Protein AF-A0A820K0I1-F1 (afdb_monomer_lite)

Radius of gyration: 19.82 Å; chains: 1; bounding box: 31×48×51 Å

Sequence (64 aa):
MSAALHIEPIAIHNELHTVFGDEAPPLRTFQRWSKWFHDGREEVEDEERPGRPITEITSENIRQ

Structure (mmCIF, N/CA/C/O backbone):
data_AF-A0A820K0I1-F1
#
_entry.id   AF-A0A820K0I1-F1
#
loop_
_atom_site.group_PDB
_atom_site.id
_atom_site.type_symbol
_atom_site.label_atom_id
_atom_site.label_alt_id
_atom_site.label_comp_id
_atom_site.label_asym_id
_atom_site.label_entity_id
_atom_site.label_seq_id
_atom_site.pdbx_PDB_ins_code
_atom_site.Cartn_x
_atom_site.Cartn_y
_atom_site.Cartn_z
_atom_site.occupancy
_atom_site.B_iso_or_equiv
_atom_site.auth_seq_id
_atom_site.auth_comp_id
_atom_site.auth_asym_id
_atom_site.auth_atom_id
_atom_site.pdbx_PDB_model_num
ATOM 1 N N . MET A 1 1 ? -4.899 -22.091 -2.179 1.00 48.06 1 MET A N 1
ATOM 2 C CA . MET A 1 1 ? -3.514 -21.580 -2.079 1.00 48.06 1 MET A CA 1
ATOM 3 C C . MET A 1 1 ? -3.459 -20.274 -2.854 1.00 48.06 1 MET A C 1
ATOM 5 O O . MET A 1 1 ? -3.690 -20.309 -4.055 1.00 48.06 1 MET A O 1
ATOM 9 N N . SER A 1 2 ? -3.289 -19.135 -2.176 1.00 59.50 2 SER A N 1
ATOM 10 C CA . SER A 1 2 ? -3.348 -17.812 -2.816 1.00 59.50 2 SER A CA 1
ATOM 11 C C . SER A 1 2 ? -2.132 -17.589 -3.723 1.00 59.50 2 SER A C 1
ATOM 13 O O . SER A 1 2 ? -0.992 -17.708 -3.275 1.00 59.50 2 SER A O 1
ATOM 15 N N . ALA A 1 3 ? -2.371 -17.269 -5.000 1.00 61.09 3 ALA A N 1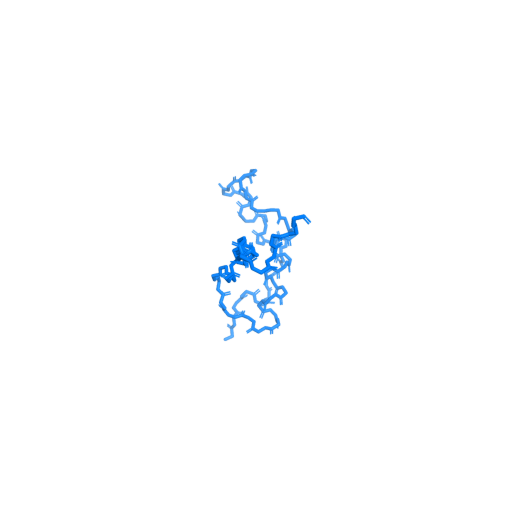
ATOM 16 C CA . ALA A 1 3 ? -1.317 -16.967 -5.973 1.00 61.09 3 ALA A CA 1
ATOM 17 C C . ALA A 1 3 ? -0.480 -15.738 -5.566 1.00 61.09 3 ALA A C 1
ATOM 19 O O . ALA A 1 3 ? 0.703 -15.671 -5.884 1.00 61.09 3 ALA A O 1
ATOM 20 N N . ALA A 1 4 ? -1.063 -14.816 -4.791 1.00 61.62 4 ALA A N 1
ATOM 21 C CA . ALA A 1 4 ? -0.407 -13.594 -4.329 1.00 61.62 4 ALA A CA 1
ATOM 22 C C . ALA A 1 4 ? 0.752 -13.838 -3.341 1.00 61.62 4 ALA A C 1
ATOM 24 O O . ALA A 1 4 ? 1.571 -12.948 -3.140 1.00 61.62 4 ALA A O 1
ATOM 25 N N . LEU A 1 5 ? 0.855 -15.033 -2.744 1.00 72.25 5 LEU A N 1
ATOM 26 C CA . LEU A 1 5 ? 1.904 -15.348 -1.765 1.00 72.25 5 LEU A CA 1
ATOM 27 C C . LEU A 1 5 ? 3.308 -15.472 -2.371 1.00 72.25 5 LEU A C 1
ATOM 29 O O . LEU A 1 5 ? 4.286 -15.328 -1.647 1.00 72.25 5 LEU A O 1
ATOM 33 N N . HIS A 1 6 ? 3.409 -15.760 -3.670 1.00 80.94 6 HIS A N 1
ATOM 34 C CA . HIS A 1 6 ? 4.684 -16.065 -4.333 1.00 80.94 6 HIS A CA 1
ATOM 35 C C . HIS A 1 6 ? 5.087 -15.011 -5.370 1.00 80.94 6 HIS A C 1
ATOM 37 O O . HIS A 1 6 ? 6.012 -15.236 -6.149 1.00 80.94 6 HIS A O 1
ATOM 43 N N . ILE A 1 7 ? 4.380 -13.879 -5.413 1.00 88.50 7 ILE A N 1
ATOM 44 C CA . ILE A 1 7 ? 4.698 -12.773 -6.312 1.00 88.50 7 ILE A CA 1
ATOM 45 C C . ILE A 1 7 ? 5.459 -11.723 -5.511 1.00 88.50 7 ILE A C 1
ATOM 47 O O . ILE A 1 7 ? 4.951 -11.183 -4.529 1.00 88.50 7 ILE A O 1
ATOM 51 N N . GLU A 1 8 ? 6.674 -11.415 -5.954 1.00 93.62 8 GLU A N 1
ATOM 52 C CA . GLU A 1 8 ? 7.486 -10.370 -5.341 1.00 93.62 8 GLU A CA 1
ATOM 53 C C . GLU A 1 8 ? 6.787 -9.000 -5.453 1.00 93.62 8 GLU A C 1
ATOM 55 O O . GLU A 1 8 ? 6.357 -8.626 -6.551 1.00 93.62 8 GLU A O 1
ATOM 60 N N . PRO A 1 9 ? 6.715 -8.191 -4.376 1.00 95.50 9 PRO A N 1
ATOM 61 C CA . PRO A 1 9 ? 6.024 -6.896 -4.391 1.00 95.50 9 PRO A CA 1
ATOM 62 C C . PRO A 1 9 ? 6.484 -5.942 -5.502 1.00 95.50 9 PRO A C 1
ATOM 64 O O . PRO A 1 9 ? 5.695 -5.141 -6.003 1.00 95.50 9 PRO A O 1
ATOM 67 N N . ILE A 1 10 ? 7.756 -6.032 -5.904 1.00 96.94 10 ILE A N 1
ATOM 68 C CA . ILE A 1 10 ? 8.317 -5.224 -6.993 1.00 96.94 10 ILE A CA 1
ATOM 69 C C . ILE A 1 10 ? 7.719 -5.582 -8.358 1.00 96.94 10 ILE A C 1
ATOM 71 O O . ILE A 1 10 ? 7.543 -4.698 -9.192 1.00 96.94 10 ILE A O 1
ATOM 75 N N . ALA A 1 11 ? 7.369 -6.850 -8.586 1.00 96.88 11 ALA A N 1
ATOM 76 C CA . ALA A 1 11 ? 6.739 -7.276 -9.830 1.00 96.88 11 ALA A CA 1
ATOM 77 C C . ALA A 1 11 ? 5.333 -6.672 -9.951 1.00 96.88 11 ALA A C 1
ATOM 79 O O . ALA A 1 11 ? 5.018 -6.073 -10.976 1.00 96.88 11 ALA A O 1
ATOM 80 N N . ILE A 1 12 ? 4.550 -6.725 -8.865 1.00 95.38 12 ILE A N 1
ATOM 81 C CA . ILE A 1 12 ? 3.203 -6.133 -8.789 1.00 95.38 12 ILE A CA 1
ATOM 82 C C . ILE A 1 12 ? 3.266 -4.618 -9.024 1.00 95.38 12 ILE A C 1
ATOM 84 O O . ILE A 1 12 ? 2.494 -4.071 -9.809 1.00 95.38 12 ILE A O 1
ATOM 88 N N . HIS A 1 13 ? 4.218 -3.941 -8.375 1.00 97.12 13 HIS A N 1
ATOM 89 C CA . HIS A 1 13 ? 4.449 -2.510 -8.569 1.00 97.12 13 HIS A CA 1
ATOM 90 C C . HIS A 1 13 ? 4.747 -2.167 -10.031 1.00 97.12 13 HIS A C 1
ATOM 92 O O . HIS A 1 13 ? 4.133 -1.257 -10.577 1.00 97.12 13 HIS A O 1
ATOM 98 N N . ASN A 1 14 ? 5.667 -2.888 -10.675 1.00 97.94 14 ASN A N 1
ATOM 99 C CA . ASN A 1 14 ? 6.065 -2.600 -12.052 1.00 97.94 14 ASN A CA 1
ATOM 100 C C . ASN A 1 14 ? 4.924 -2.845 -13.049 1.00 97.94 14 ASN A C 1
ATOM 102 O O . ASN A 1 14 ? 4.762 -2.074 -13.996 1.00 97.94 14 ASN A O 1
ATOM 106 N N . GLU A 1 15 ? 4.119 -3.885 -12.828 1.00 97.69 15 GLU A N 1
ATOM 107 C CA . GLU A 1 15 ? 2.945 -4.171 -13.654 1.00 97.69 15 GLU A CA 1
ATOM 108 C C . GLU A 1 15 ? 1.907 -3.048 -13.538 1.00 97.69 15 GLU A C 1
ATOM 110 O O . GLU A 1 15 ? 1.483 -2.485 -14.548 1.00 97.69 15 GLU A O 1
ATOM 115 N N . LEU A 1 16 ? 1.574 -2.632 -12.313 1.00 97.56 16 LEU A N 1
ATOM 116 C CA . LEU A 1 16 ? 0.619 -1.545 -12.091 1.00 97.56 16 LEU A CA 1
ATOM 117 C C . LEU A 1 16 ? 1.151 -0.191 -12.565 1.00 97.56 16 LEU A C 1
ATOM 119 O O . LEU A 1 16 ? 0.400 0.578 -13.156 1.00 97.56 16 LEU A O 1
ATOM 123 N N . HIS A 1 17 ? 2.441 0.086 -12.400 1.00 97.88 17 HIS A N 1
ATOM 124 C CA . HIS A 1 17 ? 3.064 1.302 -12.920 1.00 97.88 17 HIS A CA 1
ATOM 125 C C . HIS A 1 17 ? 3.080 1.336 -14.459 1.00 97.88 17 HIS A C 1
ATOM 127 O O . HIS A 1 17 ? 3.051 2.410 -15.053 1.00 97.88 17 HIS A O 1
ATOM 133 N N . THR A 1 18 ? 3.088 0.181 -15.133 1.00 98.31 18 THR A N 1
ATOM 134 C CA . THR A 1 18 ? 2.980 0.125 -16.603 1.00 98.31 18 THR A CA 1
ATOM 135 C C . THR A 1 18 ? 1.600 0.581 -17.089 1.00 98.31 18 THR A C 1
ATOM 137 O O . THR A 1 18 ? 1.494 1.168 -18.163 1.00 98.31 18 THR A O 1
ATOM 140 N N . VAL A 1 19 ? 0.547 0.338 -16.301 1.00 98.31 19 VAL A N 1
ATOM 141 C CA . VAL A 1 19 ? -0.843 0.676 -16.652 1.00 98.31 19 VAL A CA 1
ATOM 142 C C . VAL A 1 19 ? -1.247 2.063 -16.141 1.00 98.31 19 VAL A C 1
ATOM 144 O O . VAL A 1 19 ? -1.895 2.813 -16.866 1.00 98.31 19 VAL A O 1
ATOM 147 N N . PHE A 1 20 ? -0.865 2.405 -14.908 1.00 98.00 20 PHE A N 1
ATOM 148 C CA . PHE A 1 20 ? -1.335 3.596 -14.189 1.00 98.00 20 PHE A CA 1
ATOM 149 C C . PHE A 1 20 ? -0.268 4.690 -14.021 1.00 98.00 20 PHE A C 1
ATOM 151 O O . PHE A 1 20 ? -0.593 5.795 -13.592 1.00 98.00 20 PHE A O 1
ATOM 158 N N . GLY A 1 21 ? 0.999 4.418 -14.354 1.00 97.25 21 GLY A N 1
ATOM 159 C CA . GLY A 1 21 ? 2.092 5.379 -14.183 1.00 97.25 21 GLY A CA 1
ATOM 160 C C . GLY A 1 21 ? 2.179 5.905 -12.748 1.00 97.25 21 GLY A C 1
ATOM 161 O O . GLY A 1 21 ? 2.130 5.130 -11.793 1.00 97.25 21 GLY A O 1
ATOM 162 N N . ASP A 1 22 ? 2.247 7.229 -12.613 1.00 96.88 22 ASP A N 1
ATOM 163 C CA . ASP A 1 22 ? 2.364 7.927 -11.326 1.00 96.88 22 ASP A CA 1
ATOM 164 C C . ASP A 1 22 ? 1.110 7.812 -10.435 1.00 96.88 22 ASP A C 1
ATOM 166 O O . ASP A 1 22 ? 1.181 8.095 -9.238 1.00 96.88 22 ASP A O 1
ATOM 170 N N . GLU A 1 23 ? -0.037 7.385 -10.980 1.00 97.62 23 GLU A N 1
ATOM 171 C CA . GLU A 1 23 ? -1.250 7.115 -10.192 1.00 97.62 23 GLU A CA 1
ATOM 172 C C . GLU A 1 23 ? -1.200 5.749 -9.486 1.00 97.62 23 GLU A C 1
ATOM 174 O O . GLU A 1 23 ? -2.029 5.460 -8.617 1.00 97.62 23 GLU A O 1
ATOM 179 N N . ALA A 1 24 ? -0.223 4.898 -9.823 1.00 97.50 24 ALA A N 1
ATOM 180 C CA . ALA A 1 24 ? -0.037 3.622 -9.151 1.00 97.50 24 ALA A CA 1
ATOM 181 C C . ALA A 1 24 ? 0.335 3.823 -7.667 1.00 97.50 24 ALA A C 1
ATOM 183 O O . ALA A 1 24 ? 1.103 4.725 -7.314 1.00 97.50 24 ALA A O 1
ATOM 184 N N . PRO A 1 25 ? -0.137 2.947 -6.759 1.00 97.38 25 PRO A N 1
ATOM 185 C CA . PRO A 1 25 ? 0.338 2.953 -5.385 1.00 97.38 25 PRO A CA 1
ATOM 186 C C . PRO A 1 25 ? 1.867 2.790 -5.309 1.00 97.38 25 PRO A C 1
ATOM 188 O O . PRO A 1 25 ? 2.456 2.038 -6.085 1.00 97.38 25 PRO A O 1
ATOM 191 N N . PRO A 1 26 ? 2.540 3.419 -4.332 1.00 97.62 26 PRO A N 1
ATOM 192 C CA . PRO A 1 26 ? 3.981 3.261 -4.169 1.00 97.62 26 PRO A CA 1
ATOM 193 C C . PRO A 1 26 ? 4.342 1.835 -3.726 1.00 97.62 26 PRO A C 1
ATOM 195 O O . PRO A 1 26 ? 3.578 1.196 -3.000 1.00 97.62 26 PRO A O 1
ATOM 198 N N . LEU A 1 27 ? 5.561 1.377 -4.045 1.00 97.38 27 LEU A N 1
ATOM 199 C CA . LEU A 1 27 ? 6.079 0.038 -3.698 1.00 97.38 27 LEU A CA 1
ATOM 200 C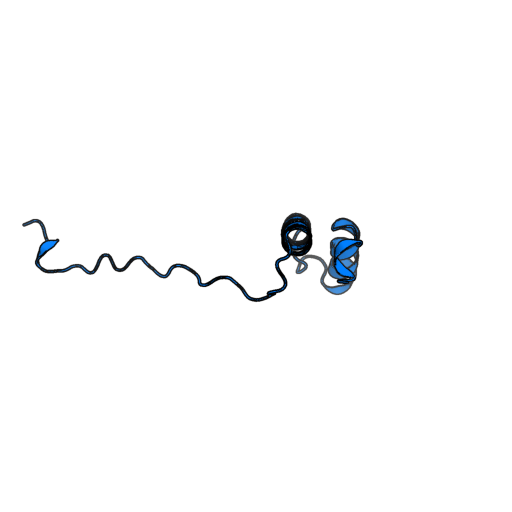 C . LEU A 1 27 ? 5.812 -0.391 -2.239 1.00 97.38 27 LEU A C 1
ATOM 202 O O . LEU A 1 27 ? 5.453 -1.541 -1.983 1.00 97.38 27 LEU A O 1
ATOM 206 N N . ARG A 1 28 ? 5.929 0.542 -1.281 1.00 97.88 28 ARG A N 1
ATOM 207 C CA . ARG A 1 28 ? 5.667 0.290 0.151 1.00 97.88 28 ARG A CA 1
ATOM 208 C C . ARG A 1 28 ? 4.265 -0.270 0.425 1.00 97.88 28 ARG A C 1
ATOM 210 O O . ARG A 1 28 ? 4.082 -1.036 1.368 1.00 97.88 28 ARG A O 1
ATOM 217 N N . THR A 1 29 ? 3.276 0.112 -0.382 1.00 96.88 29 THR A N 1
ATOM 218 C CA . THR A 1 29 ? 1.894 -0.356 -0.254 1.00 96.88 29 THR A CA 1
ATOM 219 C C . THR A 1 29 ? 1.813 -1.842 -0.590 1.00 96.88 29 THR A C 1
ATOM 221 O O . THR A 1 29 ? 1.252 -2.605 0.193 1.00 96.88 29 THR A O 1
ATOM 224 N N . PHE A 1 30 ? 2.458 -2.274 -1.677 1.00 95.50 30 PHE A N 1
ATOM 225 C CA . PHE A 1 30 ? 2.499 -3.684 -2.078 1.00 95.50 30 PHE A CA 1
ATOM 226 C C . PHE A 1 30 ? 3.296 -4.549 -1.106 1.00 95.50 30 PHE A C 1
ATOM 228 O O . PHE A 1 30 ? 2.883 -5.666 -0.814 1.00 95.50 30 PHE A O 1
ATOM 235 N N . GLN A 1 31 ? 4.393 -4.033 -0.544 1.00 96.06 31 GLN A N 1
ATOM 236 C CA . GLN A 1 31 ? 5.135 -4.733 0.512 1.00 96.06 31 GLN A CA 1
ATOM 237 C C . GLN A 1 31 ? 4.252 -4.993 1.741 1.00 96.06 31 GLN A C 1
ATOM 239 O O . GLN A 1 31 ? 4.249 -6.098 2.282 1.00 96.06 31 GLN A O 1
ATOM 244 N N . ARG A 1 32 ? 3.461 -3.994 2.157 1.00 95.75 32 ARG A N 1
ATOM 245 C CA . ARG A 1 32 ? 2.518 -4.135 3.274 1.00 95.75 32 ARG A CA 1
ATOM 246 C C . ARG A 1 32 ? 1.416 -5.151 2.969 1.00 95.75 32 ARG A C 1
ATOM 248 O O . ARG A 1 32 ? 1.162 -6.018 3.796 1.00 95.75 32 ARG A O 1
ATOM 255 N N . TRP A 1 33 ? 0.791 -5.071 1.795 1.00 94.69 33 TRP A N 1
ATOM 256 C CA . TRP A 1 33 ? -0.256 -6.016 1.394 1.00 94.69 33 TRP A CA 1
ATOM 257 C C . TRP A 1 33 ? 0.271 -7.447 1.245 1.00 94.69 33 TRP A C 1
ATOM 259 O O . TRP A 1 33 ? -0.358 -8.375 1.740 1.00 94.69 33 TRP A O 1
ATOM 269 N N . SER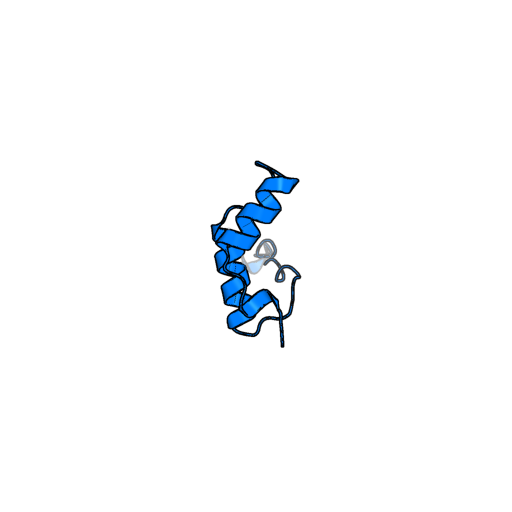 A 1 34 ? 1.454 -7.632 0.652 1.00 93.38 34 SER A N 1
ATOM 270 C CA . SER A 1 34 ? 2.114 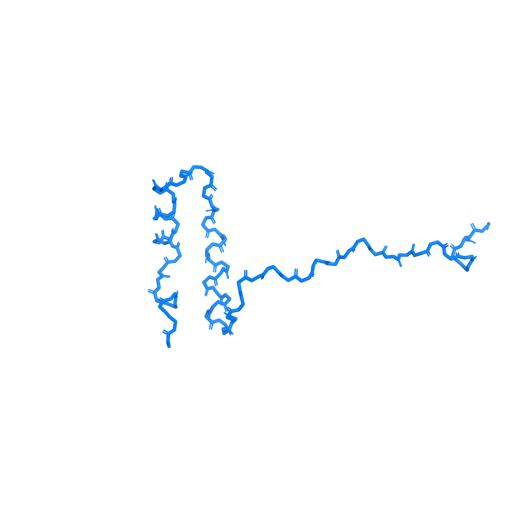-8.942 0.554 1.00 93.38 34 SER A CA 1
ATOM 271 C C . SER A 1 34 ? 2.354 -9.552 1.938 1.00 93.38 34 SER A C 1
ATOM 273 O O . SER A 1 34 ? 2.025 -10.719 2.153 1.00 93.38 34 SER A O 1
ATOM 275 N N . LYS A 1 35 ? 2.811 -8.750 2.913 1.00 93.31 35 LYS A N 1
ATOM 276 C CA . LYS A 1 35 ? 2.918 -9.193 4.309 1.00 93.31 35 LYS A CA 1
ATOM 277 C C . LYS A 1 35 ? 1.564 -9.608 4.891 1.00 93.31 35 LYS A C 1
ATOM 279 O O . LYS A 1 35 ? 1.489 -10.660 5.509 1.00 93.31 35 LYS A O 1
ATOM 284 N N . TRP A 1 36 ? 0.507 -8.822 4.696 1.00 93.62 36 TRP A N 1
ATOM 285 C CA . TRP A 1 36 ? -0.826 -9.166 5.205 1.00 93.62 36 TRP A CA 1
ATOM 286 C C . TRP A 1 36 ? -1.338 -10.499 4.659 1.00 93.62 36 TRP A C 1
ATOM 288 O O . TRP A 1 36 ? -1.799 -11.329 5.440 1.00 93.62 36 TRP A O 1
ATOM 298 N N . PHE A 1 37 ? -1.201 -10.737 3.353 1.00 91.69 37 PHE A N 1
ATOM 299 C CA . PHE A 1 37 ? -1.579 -12.020 2.760 1.00 91.69 37 PHE A CA 1
ATOM 300 C C . PHE A 1 37 ? -0.719 -13.169 3.296 1.00 91.69 37 PHE A C 1
ATOM 302 O O . PHE A 1 37 ? -1.246 -14.245 3.571 1.00 91.69 37 PHE A O 1
ATOM 309 N N . HIS A 1 38 ? 0.585 -12.945 3.493 1.00 91.00 38 HIS A N 1
ATOM 310 C CA . HIS A 1 38 ? 1.478 -13.933 4.102 1.00 91.00 38 HIS A CA 1
ATOM 311 C C . HIS A 1 38 ? 1.098 -14.260 5.552 1.00 91.00 38 HIS A C 1
ATOM 313 O O . HIS A 1 38 ? 1.149 -15.419 5.954 1.00 91.00 38 HIS A O 1
ATOM 319 N N . ASP A 1 39 ? 0.657 -13.257 6.311 1.00 93.56 39 ASP A N 1
ATOM 320 C CA . ASP A 1 39 ? 0.187 -13.399 7.691 1.00 93.56 39 ASP A CA 1
ATOM 321 C C . ASP A 1 39 ? -1.238 -14.005 7.775 1.00 93.56 39 ASP A C 1
ATOM 323 O O . ASP A 1 39 ? -1.766 -14.188 8.871 1.00 93.56 39 ASP A O 1
ATOM 327 N N . GLY A 1 40 ? -1.864 -14.343 6.638 1.00 92.69 40 GLY A N 1
ATOM 328 C CA . GLY A 1 40 ? -3.162 -15.024 6.572 1.00 92.69 40 GLY A CA 1
ATOM 329 C C . GLY A 1 40 ? -4.382 -14.104 6.490 1.00 92.69 40 GLY A C 1
ATOM 330 O O . GLY A 1 40 ? -5.507 -14.588 6.598 1.00 92.69 40 GLY A O 1
ATOM 331 N N . ARG A 1 41 ? -4.201 -12.792 6.285 1.00 92.75 41 ARG A N 1
ATOM 332 C CA . ARG A 1 41 ? -5.317 -11.877 5.999 1.00 92.75 41 ARG A CA 1
ATOM 333 C C . ARG A 1 41 ? -5.843 -12.148 4.592 1.00 92.75 41 ARG A C 1
ATOM 335 O O . ARG A 1 41 ? -5.089 -12.054 3.630 1.00 92.75 41 ARG A O 1
ATOM 342 N N . GLU A 1 42 ? -7.135 -12.433 4.468 1.00 90.31 42 GLU A N 1
ATOM 343 C CA . GLU A 1 42 ? -7.800 -12.653 3.171 1.00 90.31 42 GLU A CA 1
ATOM 344 C C . GLU A 1 42 ? -8.693 -11.473 2.748 1.00 90.31 42 GLU A C 1
ATOM 346 O O . GLU A 1 42 ? -9.040 -11.342 1.576 1.00 90.31 42 GLU A O 1
ATOM 351 N N . GLU A 1 43 ? -9.031 -10.583 3.684 1.00 91.44 43 GLU A N 1
ATOM 352 C CA . GLU A 1 43 ? -9.860 -9.403 3.437 1.00 91.44 43 GLU A CA 1
ATOM 353 C C . GLU A 1 43 ? -9.091 -8.315 2.677 1.00 91.44 43 GLU A C 1
ATOM 355 O O . GLU A 1 43 ? -7.950 -7.970 3.010 1.00 91.44 43 GLU A O 1
ATOM 360 N N . VAL A 1 44 ? -9.748 -7.745 1.667 1.00 92.19 44 VAL A N 1
ATOM 361 C CA . VAL A 1 44 ? -9.219 -6.640 0.850 1.00 92.19 44 VAL A CA 1
ATOM 362 C C . VAL A 1 44 ? -9.770 -5.278 1.260 1.00 92.19 44 VAL A C 1
ATOM 364 O O . VAL A 1 44 ? -9.200 -4.259 0.878 1.00 92.19 44 VAL A O 1
ATOM 367 N N . GLU A 1 45 ? -10.846 -5.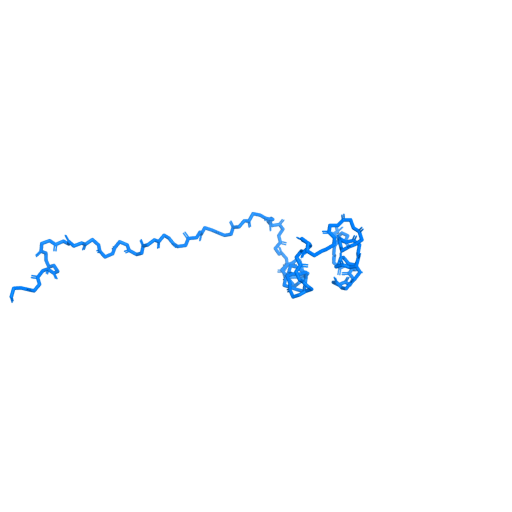265 2.045 1.00 93.94 45 GLU A N 1
ATOM 368 C CA . GLU A 1 45 ? -11.491 -4.044 2.515 1.00 93.94 45 GLU A CA 1
ATOM 369 C C . GLU A 1 45 ? -10.598 -3.284 3.508 1.00 93.94 45 GLU A C 1
ATOM 371 O O . GLU A 1 45 ? -9.735 -3.859 4.190 1.00 93.94 45 GLU A O 1
ATOM 376 N N . ASP A 1 46 ? -10.806 -1.970 3.580 1.00 91.69 46 ASP A N 1
ATOM 377 C CA . ASP A 1 46 ? -10.212 -1.132 4.618 1.00 91.69 46 ASP A CA 1
ATOM 378 C C . ASP A 1 46 ? -10.765 -1.544 5.991 1.00 91.69 46 ASP A C 1
ATOM 380 O O . ASP A 1 46 ? -11.9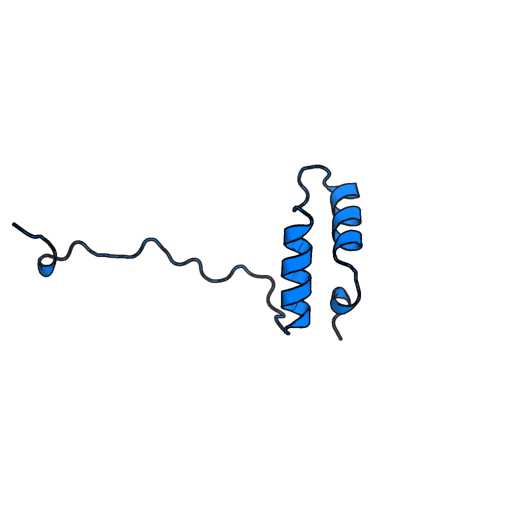56 -1.816 6.147 1.00 91.69 46 ASP A O 1
ATOM 384 N N . GLU A 1 47 ? -9.905 -1.542 7.010 1.00 90.81 47 GLU A N 1
ATOM 385 C CA . GLU A 1 47 ? -10.360 -1.660 8.396 1.00 90.81 47 GLU A CA 1
ATOM 386 C C . GLU A 1 47 ? -11.260 -0.473 8.765 1.00 90.81 47 GLU A C 1
ATOM 388 O O . GLU A 1 47 ? -11.107 0.637 8.237 1.00 90.81 47 GLU A O 1
ATOM 393 N N . GLU A 1 48 ? -12.186 -0.697 9.703 1.00 91.50 48 GLU A N 1
ATOM 394 C CA . GLU A 1 48 ? -13.041 0.368 10.218 1.00 91.50 48 GLU A CA 1
ATOM 395 C C . GLU A 1 48 ? -12.172 1.525 10.719 1.00 91.50 48 GLU A C 1
ATOM 397 O O . GLU A 1 48 ? -11.347 1.389 11.627 1.00 91.50 48 GLU A O 1
ATOM 402 N N . ARG A 1 49 ? -12.332 2.691 10.090 1.00 89.62 49 ARG A N 1
ATOM 403 C CA . ARG A 1 49 ? -11.568 3.871 10.478 1.00 89.62 49 ARG A CA 1
ATOM 404 C C . ARG A 1 49 ? -12.123 4.360 11.809 1.00 89.62 49 ARG A C 1
ATOM 406 O O . ARG A 1 49 ? -13.318 4.659 11.864 1.00 89.62 49 ARG A O 1
ATOM 413 N N . PRO A 1 50 ? -11.293 4.518 12.857 1.00 85.25 50 PRO A N 1
ATOM 414 C CA . PRO A 1 50 ? -11.758 5.144 14.078 1.00 85.25 50 PRO A CA 1
ATOM 415 C C . PRO A 1 50 ? -12.255 6.539 13.705 1.00 85.25 50 PRO A C 1
ATOM 417 O O . PRO A 1 50 ? -11.508 7.365 13.170 1.00 85.25 50 PRO A O 1
ATOM 420 N N . GLY A 1 51 ? -13.548 6.775 13.918 1.00 85.75 51 GLY A N 1
ATOM 421 C CA . GLY A 1 51 ? -14.135 8.088 13.716 1.00 85.75 51 GLY A CA 1
ATOM 422 C C . GLY A 1 51 ? -13.448 9.128 14.600 1.00 85.75 51 GLY A C 1
ATOM 423 O O . GLY A 1 51 ? -12.605 8.817 15.446 1.00 85.75 51 GLY A O 1
ATOM 424 N N . ARG A 1 52 ? -13.840 10.397 14.448 1.00 81.69 52 ARG A N 1
ATOM 425 C CA . ARG A 1 52 ? -13.497 11.410 15.452 1.00 81.69 52 ARG A CA 1
ATOM 426 C C . ARG A 1 52 ? -13.892 10.845 16.826 1.00 81.69 52 ARG A C 1
ATOM 428 O O . ARG A 1 52 ? -15.067 10.511 16.980 1.00 81.69 52 ARG A O 1
ATOM 435 N N . PRO A 1 53 ? -12.969 10.761 17.805 1.00 75.56 53 PRO A N 1
ATOM 436 C CA . PRO A 1 53 ? -13.339 10.394 19.158 1.00 75.56 53 PRO A CA 1
ATOM 437 C C . PRO A 1 53 ? -14.474 11.308 19.599 1.00 75.56 53 PRO A C 1
ATOM 439 O O . PRO A 1 53 ? -14.318 12.533 19.635 1.00 75.56 53 PRO A O 1
ATOM 442 N N . ILE A 1 54 ? -15.626 10.714 19.889 1.00 61.53 54 ILE A N 1
ATOM 443 C CA . ILE A 1 54 ? -16.699 11.393 20.597 1.00 61.53 54 ILE A CA 1
ATOM 444 C C . ILE A 1 54 ? -16.206 11.513 22.041 1.00 61.53 54 ILE A C 1
ATOM 446 O O . ILE A 1 54 ? -16.588 10.772 22.935 1.00 61.53 54 ILE A O 1
ATOM 450 N N . THR A 1 55 ? -15.307 12.462 22.296 1.00 67.38 55 THR A N 1
ATOM 451 C CA . THR A 1 55 ? -15.381 13.189 23.560 1.00 67.38 55 THR A CA 1
ATOM 452 C C . THR A 1 55 ? -16.573 14.112 23.391 1.00 67.38 55 THR A C 1
ATOM 454 O O . THR A 1 55 ? -16.431 15.287 23.046 1.00 67.38 55 THR A O 1
ATOM 457 N N . GLU A 1 56 ? -17.761 13.520 23.486 1.00 60.75 56 GLU A N 1
ATOM 458 C CA . GLU A 1 56 ? -19.001 14.248 23.669 1.00 60.75 56 GLU A CA 1
ATOM 459 C C . GLU A 1 56 ? -18.715 15.292 24.747 1.00 60.75 56 GLU A C 1
ATOM 461 O O . GLU A 1 56 ? -18.201 14.974 25.826 1.00 60.75 56 GLU A O 1
ATOM 466 N N . ILE A 1 57 ? -18.961 16.560 24.426 1.00 63.09 57 ILE A N 1
ATOM 467 C CA . ILE A 1 57 ? -19.006 17.599 25.446 1.00 63.09 57 ILE A CA 1
ATOM 468 C C . ILE A 1 57 ? -20.266 17.284 26.250 1.00 63.09 57 ILE A C 1
ATOM 470 O O . ILE A 1 57 ? -21.348 17.783 25.956 1.00 63.09 57 ILE A O 1
ATOM 474 N N . THR A 1 58 ? -20.147 16.361 27.199 1.00 67.44 58 THR A N 1
ATOM 475 C CA . THR A 1 58 ? -21.181 16.112 28.189 1.00 67.44 58 THR A CA 1
ATOM 476 C C . THR A 1 58 ? -21.138 17.242 29.202 1.00 67.44 58 THR A C 1
ATOM 478 O O . THR A 1 58 ? -20.094 17.862 29.434 1.00 67.44 58 THR A O 1
ATOM 481 N N . SER A 1 59 ? -22.274 17.497 29.839 1.00 70.38 59 SER A N 1
ATOM 482 C CA . SER A 1 59 ? -22.368 18.445 30.947 1.00 70.38 59 SER A CA 1
ATOM 483 C C . SER A 1 59 ? -21.342 18.147 32.054 1.00 70.38 59 SER A C 1
ATOM 485 O O . SER A 1 59 ? -20.892 19.079 32.711 1.00 70.38 59 SER A O 1
ATOM 487 N N . GLU A 1 60 ? -20.923 16.883 32.234 1.00 68.38 60 GLU A N 1
ATOM 488 C CA . GLU A 1 60 ? -19.871 16.490 33.187 1.00 68.38 60 GLU A CA 1
ATOM 489 C C . GLU A 1 60 ? -18.455 16.970 32.823 1.00 68.38 60 GLU A C 1
ATOM 491 O O . GLU A 1 60 ? -17.631 17.149 33.719 1.00 68.38 60 GLU A O 1
ATOM 496 N N . ASN A 1 61 ? -18.142 17.178 31.540 1.00 65.62 61 ASN A N 1
ATOM 497 C CA . ASN A 1 61 ? -16.780 17.487 31.080 1.00 65.62 61 ASN A CA 1
ATOM 498 C C . ASN A 1 61 ? -16.522 18.991 30.868 1.00 65.62 61 ASN A C 1
ATOM 500 O O . ASN A 1 61 ? -15.394 19.389 30.558 1.00 65.62 61 ASN A O 1
ATOM 504 N N . ILE A 1 62 ? -17.538 19.842 31.052 1.00 73.06 62 ILE A N 1
ATOM 505 C CA . ILE A 1 62 ? -17.393 21.302 31.015 1.00 73.06 62 ILE A CA 1
ATOM 506 C C . ILE A 1 62 ? -16.774 21.754 32.344 1.00 73.06 62 ILE A C 1
ATOM 508 O O . ILE A 1 62 ? -17.456 21.852 33.361 1.00 73.06 62 ILE A O 1
ATOM 512 N N . ARG A 1 63 ? -15.470 22.047 32.349 1.00 70.00 63 ARG A N 1
ATOM 513 C CA . ARG A 1 63 ? -14.847 22.775 33.464 1.00 70.00 63 ARG A CA 1
ATOM 514 C C . ARG A 1 63 ? -15.276 24.245 33.379 1.00 70.00 63 ARG A C 1
ATOM 516 O O . ARG A 1 63 ? -14.876 24.923 32.433 1.00 70.00 63 ARG A O 1
ATOM 523 N N . GLN A 1 64 ? -16.116 24.686 34.318 1.00 62.44 64 GLN A N 1
ATOM 524 C CA . GLN A 1 64 ? -16.365 26.108 34.600 1.00 62.44 64 GLN A CA 1
ATOM 525 C C . GLN A 1 64 ? -15.190 26.730 35.355 1.00 62.44 64 GLN A C 1
ATOM 527 O O . GLN A 1 64 ? -14.550 26.000 36.147 1.00 62.44 64 GLN A O 1
#

Foldseek 3Di:
DDPLQPDDLVVVQVVQCVVQPPNGDDSVVSVVVSVCVVVPNPDPDDDDDPDDPPPPPDPVNDDD

pLDDT: mean 86.3, std 13.61, range [48.06, 98.31]

Organism: NCBI:txid392033

InterPro domains:
  IPR052709 Transposase-Methyltransferase Hybrid [PTHR46060] (12-64)

Secondary structure (DSSP, 8-state):
--GGGGS-HHHHHHHHHHHHGGGSPPHHHHHHHHHHHHTT----SPPPPP-S------GGG---